Protein AF-A0A3T0KSB4-F1 (afdb_monomer_lite)

Sequence (47 aa):
MAAVRYICERIALLKKGGLVDLFLLEDLFSKKRHPYTQMLVEVAAEN

Foldseek 3Di:
DPVCLVPDQKDWDDDPRDTQDIDGPVCQCPPPHDPVSNVVSVVVVVD

pLDDT: mean 90.95, std 8.15, range [50.97, 97.12]

Organism: NCBI:txid228899

Structure (mmCIF, N/CA/C/O backbone):
data_AF-A0A3T0KSB4-F1
#
_entry.id   AF-A0A3T0KSB4-F1
#
loop_
_atom_site.group_PDB
_atom_site.id
_atom_site.type_symbol
_atom_site.label_atom_id
_atom_site.label_alt_id
_atom_site.label_comp_id
_atom_site.label_asym_id
_atom_site.label_entity_id
_atom_site.label_seq_id
_atom_site.pdbx_PDB_ins_code
_atom_site.Cartn_x
_atom_site.Cartn_y
_atom_site.Cartn_z
_atom_site.occupancy
_atom_site.B_iso_or_equiv
_atom_site.auth_seq_id
_atom_site.auth_comp_id
_atom_site.auth_asym_id
_atom_site.auth_atom_id
_atom_site.pdbx_PDB_model_num
ATOM 1 N N . MET A 1 1 ? 9.069 -3.892 0.612 1.00 79.00 1 MET A N 1
ATOM 2 C CA . MET A 1 1 ? 8.080 -3.815 -0.522 1.00 79.00 1 MET A CA 1
ATOM 3 C C . MET A 1 1 ? 8.259 -4.829 -1.691 1.00 79.00 1 MET A C 1
ATOM 5 O O . MET A 1 1 ? 7.447 -4.840 -2.613 1.00 79.00 1 MET 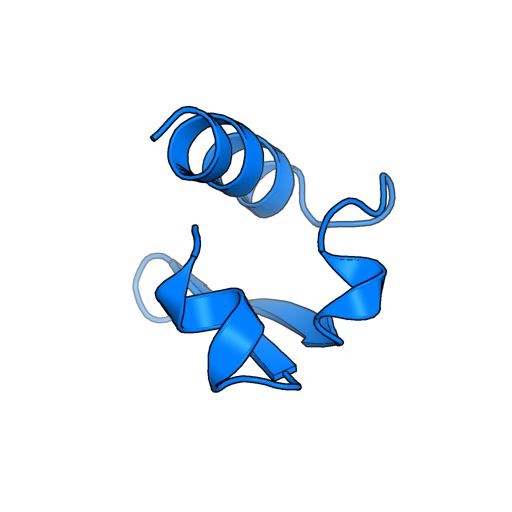A O 1
ATOM 9 N N . ALA A 1 2 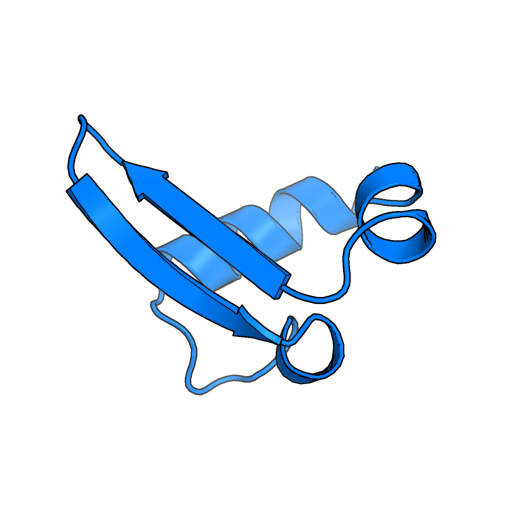? 9.281 -5.699 -1.717 1.00 78.62 2 ALA A N 1
ATOM 10 C CA . ALA A 1 2 ? 9.657 -6.452 -2.932 1.00 78.62 2 ALA A CA 1
ATOM 11 C C . ALA A 1 2 ? 8.611 -7.456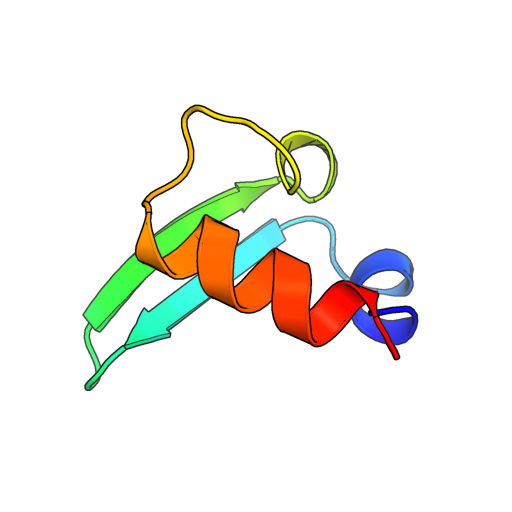 -3.474 1.00 78.62 2 ALA A C 1
ATOM 13 O O . ALA A 1 2 ? 8.333 -7.446 -4.671 1.00 78.62 2 ALA A O 1
ATOM 14 N N . ALA A 1 3 ? 8.008 -8.288 -2.617 1.00 84.06 3 ALA A N 1
ATOM 15 C CA . ALA A 1 3 ? 7.061 -9.321 -3.055 1.00 84.06 3 ALA A CA 1
ATOM 16 C C . ALA A 1 3 ? 5.794 -8.732 -3.696 1.00 84.06 3 ALA A C 1
ATOM 18 O O . ALA A 1 3 ? 5.362 -9.200 -4.743 1.00 84.06 3 ALA A O 1
ATOM 19 N N . VAL A 1 4 ? 5.249 -7.657 -3.112 1.00 84.94 4 VAL A N 1
ATOM 20 C CA . VAL A 1 4 ? 4.050 -6.967 -3.618 1.00 84.94 4 VAL A CA 1
ATOM 21 C C . VAL A 1 4 ? 4.26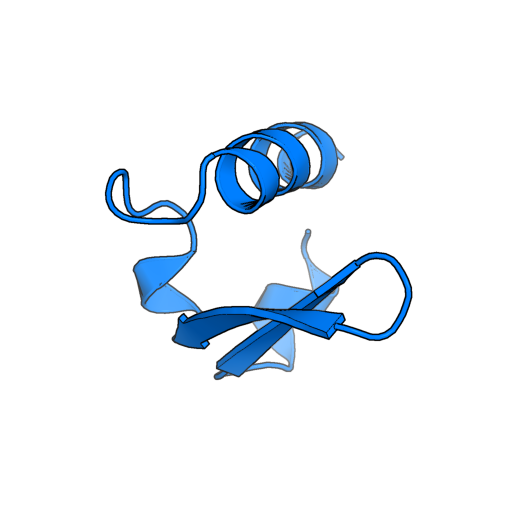7 -6.473 -5.046 1.00 84.94 4 VAL A C 1
ATOM 23 O O . VAL A 1 4 ? 3.416 -6.689 -5.900 1.00 84.94 4 VAL A O 1
ATOM 26 N N . ARG A 1 5 ? 5.432 -5.874 -5.333 1.00 85.38 5 ARG A N 1
ATOM 27 C CA . ARG A 1 5 ? 5.740 -5.394 -6.689 1.00 85.38 5 ARG A CA 1
ATOM 28 C C . ARG A 1 5 ? 5.938 -6.516 -7.707 1.00 85.38 5 ARG A C 1
ATOM 30 O O . ARG A 1 5 ? 5.837 -6.261 -8.897 1.00 85.38 5 ARG A O 1
ATOM 37 N N . TYR A 1 6 ? 6.287 -7.717 -7.249 1.00 88.00 6 TYR A N 1
ATOM 38 C CA . TYR A 1 6 ? 6.559 -8.852 -8.128 1.00 88.00 6 TYR A CA 1
ATOM 39 C C . TYR A 1 6 ? 5.284 -9.603 -8.529 1.00 88.00 6 TYR A C 1
ATOM 41 O O . TYR A 1 6 ? 5.222 -10.144 -9.627 1.00 88.00 6 TYR A O 1
ATOM 49 N N . ILE A 1 7 ? 4.274 -9.643 -7.653 1.00 90.31 7 ILE A N 1
ATOM 50 C CA . ILE A 1 7 ? 3.098 -10.511 -7.838 1.00 90.31 7 ILE A CA 1
ATOM 51 C C . ILE A 1 7 ? 1.781 -9.758 -8.052 1.00 90.31 7 ILE A C 1
ATOM 53 O O . ILE A 1 7 ? 0.793 -10.380 -8.435 1.00 90.31 7 ILE A O 1
ATOM 57 N N . CYS A 1 8 ? 1.725 -8.453 -7.772 1.00 92.50 8 CYS A N 1
ATOM 58 C CA . CYS A 1 8 ? 0.484 -7.682 -7.825 1.00 92.50 8 CYS A CA 1
ATOM 59 C C . CYS A 1 8 ? 0.527 -6.595 -8.898 1.00 92.50 8 CYS A C 1
ATOM 61 O O . CYS A 1 8 ? 1.457 -5.801 -8.950 1.00 92.50 8 CYS A O 1
ATOM 63 N N . GLU A 1 9 ? -0.557 -6.474 -9.659 1.00 94.06 9 GLU A N 1
ATOM 64 C CA . GLU A 1 9 ? -0.790 -5.336 -10.562 1.00 94.06 9 GLU A CA 1
ATOM 65 C C . GLU A 1 9 ? -1.694 -4.268 -9.931 1.00 94.06 9 GLU A C 1
ATOM 67 O O . GLU A 1 9 ? -1.638 -3.095 -10.296 1.00 94.06 9 GLU A O 1
ATOM 72 N N . ARG A 1 10 ? -2.534 -4.661 -8.966 1.00 95.12 10 ARG A N 1
ATOM 73 C CA . ARG A 1 10 ? -3.506 -3.795 -8.284 1.00 95.12 10 ARG A CA 1
ATOM 74 C C . ARG A 1 10 ? -3.370 -3.943 -6.781 1.00 95.12 10 ARG A C 1
ATOM 76 O O . ARG A 1 10 ? -3.212 -5.054 -6.280 1.00 95.12 10 ARG A O 1
ATOM 83 N N . ILE A 1 11 ? -3.473 -2.829 -6.068 1.00 93.88 11 ILE A N 1
ATOM 84 C CA . ILE A 1 11 ? -3.315 -2.776 -4.616 1.00 93.88 11 ILE A CA 1
ATOM 85 C C . ILE A 1 11 ? -4.565 -2.144 -4.014 1.00 93.88 11 ILE A C 1
ATOM 87 O O . ILE A 1 11 ? -4.945 -1.036 -4.389 1.00 93.88 11 ILE A O 1
ATOM 91 N N . ALA A 1 12 ? -5.187 -2.854 -3.072 1.00 95.31 12 ALA A N 1
ATOM 92 C CA . ALA A 1 12 ? -6.285 -2.358 -2.252 1.00 95.31 12 ALA A CA 1
ATOM 93 C C . ALA A 1 12 ? -5.783 -2.125 -0.824 1.00 95.31 12 ALA A C 1
ATOM 95 O O . ALA A 1 12 ? -5.227 -3.030 -0.201 1.00 95.31 12 ALA A O 1
ATOM 96 N N . LEU A 1 13 ? -5.997 -0.923 -0.297 1.00 94.44 13 LEU A N 1
ATOM 97 C CA . LEU A 1 13 ? -5.608 -0.555 1.055 1.00 94.44 13 LEU A CA 1
ATOM 98 C C . LEU A 1 13 ? -6.836 -0.542 1.963 1.00 94.44 13 LEU A C 1
ATOM 100 O O . LEU A 1 13 ? -7.788 0.204 1.727 1.00 94.44 13 LEU A O 1
ATOM 104 N N . LEU A 1 14 ? -6.804 -1.359 3.014 1.00 95.19 14 LEU A N 1
ATOM 105 C CA . LEU A 1 14 ? -7.886 -1.478 3.986 1.00 95.19 14 LEU A CA 1
ATOM 106 C C . LEU A 1 14 ? -7.478 -0.865 5.328 1.00 95.19 14 LEU A C 1
ATOM 108 O O . LEU A 1 14 ? -6.347 -1.025 5.784 1.00 95.19 14 LEU A O 1
ATOM 112 N N . LYS A 1 15 ? -8.422 -0.213 6.007 1.00 94.56 15 LYS A N 1
ATOM 113 C CA . LYS A 1 15 ? -8.258 0.256 7.388 1.00 94.56 15 LYS A CA 1
ATOM 114 C C . LYS A 1 15 ? -9.561 0.074 8.143 1.00 94.56 15 LYS A C 1
ATOM 116 O O . LYS A 1 15 ? -10.597 0.562 7.705 1.00 94.56 15 LYS A O 1
ATOM 121 N N . LYS A 1 16 ? -9.505 -0.597 9.299 1.00 95.50 16 LYS A N 1
ATOM 122 C CA . LYS A 1 16 ? -10.679 -0.832 10.166 1.00 95.50 16 LYS A CA 1
ATOM 123 C C . LYS A 1 16 ? -11.879 -1.423 9.398 1.00 95.50 16 LYS A C 1
ATOM 125 O O . LYS A 1 16 ? -13.011 -1.003 9.595 1.00 95.50 16 LYS A O 1
ATOM 130 N N . GLY A 1 17 ? -11.610 -2.362 8.490 1.00 96.31 17 GLY A N 1
ATOM 131 C CA . GLY A 1 17 ? -12.639 -3.014 7.672 1.00 96.31 17 GLY A CA 1
ATOM 132 C C . GLY A 1 17 ? -13.173 -2.188 6.494 1.00 96.31 17 GLY A C 1
ATOM 133 O O . GLY A 1 17 ? -14.017 -2.688 5.763 1.00 96.31 17 GLY A O 1
ATOM 134 N N . GLY A 1 18 ? -12.689 -0.961 6.279 1.00 97.12 18 GLY A N 1
ATOM 135 C CA . GLY A 1 18 ? -13.068 -0.124 5.138 1.00 97.12 18 GLY A CA 1
ATOM 136 C C . GLY A 1 18 ? -11.988 -0.055 4.061 1.00 97.12 18 GLY A C 1
ATOM 137 O O . GLY A 1 18 ? -10.796 -0.082 4.376 1.00 97.12 18 GLY A O 1
ATOM 138 N N . LEU A 1 19 ? -12.409 0.081 2.799 1.00 96.56 19 LEU A N 1
ATOM 139 C CA . LEU A 1 19 ? -11.530 0.404 1.673 1.00 96.56 19 LEU A CA 1
ATOM 140 C C . LEU A 1 19 ? -11.143 1.882 1.716 1.00 96.56 19 LEU A C 1
ATOM 142 O O . LEU A 1 19 ? -12.005 2.756 1.693 1.00 96.56 19 LEU A O 1
ATOM 146 N N . VAL A 1 20 ? -9.842 2.142 1.789 1.00 96.62 20 VAL A N 1
ATOM 147 C CA . VAL A 1 20 ? -9.261 3.488 1.862 1.00 96.62 20 VAL A CA 1
ATOM 148 C C . VAL A 1 20 ? -8.686 3.917 0.520 1.00 96.62 20 VAL A C 1
ATOM 150 O O . VAL A 1 20 ? -8.782 5.086 0.163 1.00 96.62 20 VAL A O 1
ATOM 153 N N . ASP A 1 21 ? -8.075 2.990 -0.216 1.00 96.62 21 ASP A N 1
ATOM 154 C CA . ASP A 1 21 ? -7.437 3.293 -1.495 1.00 96.62 21 ASP A CA 1
ATOM 155 C C . ASP A 1 21 ? -7.421 2.054 -2.397 1.00 96.62 21 ASP A C 1
ATOM 157 O O . ASP A 1 21 ? -7.357 0.923 -1.912 1.00 96.62 21 ASP A O 1
ATOM 161 N N . LEU A 1 22 ? -7.490 2.271 -3.707 1.00 96.19 22 LEU A N 1
ATOM 162 C CA . LEU A 1 22 ? -7.406 1.230 -4.727 1.00 96.19 22 LEU A CA 1
ATOM 163 C C . LEU A 1 22 ? -6.720 1.812 -5.960 1.00 96.19 22 LEU A C 1
ATOM 165 O O . LEU A 1 22 ? -7.221 2.768 -6.553 1.00 96.19 22 LEU A O 1
ATOM 169 N N . PHE A 1 23 ? -5.584 1.240 -6.347 1.00 95.69 23 PHE A N 1
ATOM 170 C CA . PHE A 1 23 ? -4.746 1.786 -7.415 1.00 95.69 23 PHE A CA 1
ATOM 171 C C . PHE A 1 23 ? -3.937 0.698 -8.131 1.00 95.69 23 PHE A C 1
ATOM 173 O O . PHE A 1 23 ? -3.824 -0.434 -7.649 1.00 95.69 23 PHE A O 1
ATOM 180 N N . LEU A 1 24 ? -3.420 1.039 -9.313 1.00 96.00 24 LEU A N 1
ATOM 181 C CA . LEU A 1 24 ? -2.466 0.207 -10.044 1.00 96.00 24 LEU A CA 1
ATOM 182 C C . LEU A 1 24 ? -1.087 0.307 -9.391 1.00 96.00 24 LEU A C 1
ATOM 184 O O . LEU A 1 24 ? -0.732 1.356 -8.864 1.00 96.00 24 LEU A O 1
ATOM 188 N N . LEU A 1 25 ? -0.279 -0.750 -9.457 1.00 92.94 25 LEU A N 1
ATOM 189 C CA . LEU A 1 25 ? 1.067 -0.750 -8.878 1.00 92.94 25 LEU A CA 1
ATOM 190 C C . LEU A 1 25 ? 1.936 0.415 -9.394 1.00 92.94 25 LEU A C 1
ATOM 192 O O . LEU A 1 25 ? 2.719 0.980 -8.634 1.00 92.94 25 LEU A O 1
ATOM 196 N N . GLU A 1 26 ? 1.782 0.804 -10.658 1.00 93.81 26 GLU A N 1
ATOM 197 C CA . GLU A 1 26 ? 2.488 1.945 -11.262 1.00 93.81 26 GLU A CA 1
ATOM 198 C C . GLU A 1 26 ? 2.182 3.290 -10.578 1.00 93.81 26 GLU A C 1
ATOM 200 O O . GLU A 1 26 ? 3.041 4.169 -10.521 1.00 93.81 26 GLU A O 1
ATOM 205 N N . ASP A 1 27 ? 1.006 3.420 -9.961 1.00 94.56 27 ASP A N 1
ATOM 206 C CA . ASP A 1 27 ? 0.569 4.616 -9.237 1.00 94.56 27 ASP A CA 1
ATOM 207 C C . ASP A 1 27 ? 0.977 4.617 -7.755 1.00 94.56 27 ASP A C 1
ATOM 209 O O . ASP A 1 27 ? 0.613 5.536 -7.015 1.00 94.56 27 ASP A O 1
ATOM 213 N N . LEU A 1 28 ? 1.722 3.604 -7.296 1.00 91.31 28 LEU A N 1
ATOM 214 C CA . LEU A 1 28 ? 2.040 3.377 -5.881 1.00 91.31 28 LEU A CA 1
ATOM 215 C C . LEU A 1 28 ? 2.644 4.604 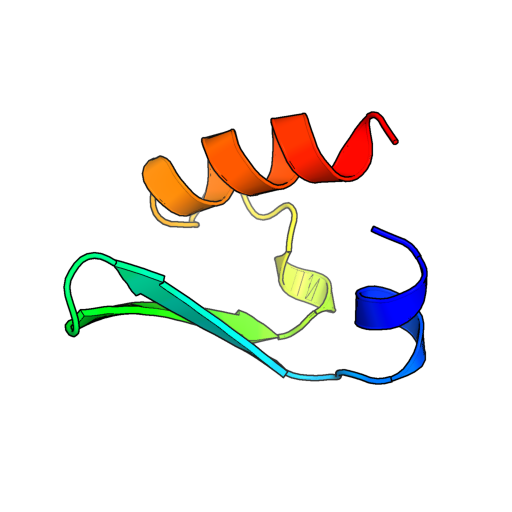-5.178 1.00 91.31 28 LEU A C 1
ATOM 217 O O . LEU A 1 28 ? 2.314 4.872 -4.026 1.00 91.31 28 LEU A O 1
ATOM 221 N N . PHE A 1 29 ? 3.484 5.372 -5.876 1.00 92.44 29 PHE A N 1
ATOM 222 C CA . PHE A 1 29 ? 4.141 6.576 -5.344 1.00 92.44 29 PHE A CA 1
ATOM 223 C C . PHE A 1 29 ? 3.460 7.888 -5.772 1.00 92.44 29 PHE A C 1
ATOM 225 O O . PHE A 1 29 ? 4.030 8.973 -5.650 1.00 92.44 29 PHE A O 1
ATOM 232 N N . SER A 1 30 ? 2.235 7.820 -6.299 1.00 94.56 30 SER A N 1
ATOM 233 C CA . SER A 1 30 ? 1.499 9.002 -6.740 1.00 94.56 30 SER A CA 1
ATOM 234 C C . SER A 1 30 ? 1.148 9.917 -5.563 1.00 94.56 30 SER A C 1
ATOM 236 O O . SER A 1 30 ? 0.470 9.524 -4.615 1.00 94.56 30 SER A O 1
ATOM 238 N N . LYS A 1 31 ? 1.500 11.204 -5.669 1.00 92.62 31 LYS A N 1
ATOM 239 C CA . LYS A 1 31 ? 1.143 12.234 -4.670 1.00 92.62 31 LYS A CA 1
ATOM 240 C C . LYS A 1 31 ? -0.365 12.486 -4.547 1.00 92.62 31 LYS A C 1
ATOM 242 O O . LYS A 1 31 ? -0.798 13.183 -3.637 1.00 92.62 31 LYS A O 1
ATOM 247 N N . LYS A 1 32 ? -1.170 11.939 -5.467 1.00 94.00 32 LYS A N 1
ATOM 248 C CA . LYS A 1 32 ? -2.639 12.008 -5.430 1.00 94.00 32 LYS A CA 1
ATOM 249 C C . LYS A 1 32 ? -3.271 10.893 -4.583 1.00 94.00 32 LYS A C 1
ATOM 251 O O . LYS A 1 32 ? -4.494 10.850 -4.486 1.00 94.00 32 LYS A O 1
ATOM 256 N N . ARG A 1 33 ? -2.477 9.971 -4.017 1.00 95.19 33 ARG A N 1
ATOM 257 C CA . ARG A 1 33 ? -2.980 8.899 -3.139 1.00 95.19 33 ARG A CA 1
ATOM 258 C C . ARG A 1 33 ? -3.474 9.443 -1.807 1.00 95.19 33 ARG A C 1
ATOM 260 O O . ARG A 1 33 ? -3.072 10.527 -1.384 1.00 95.19 33 ARG A O 1
ATOM 267 N N . HIS A 1 34 ? -4.311 8.666 -1.126 1.00 95.50 34 HIS A N 1
ATOM 268 C CA . HIS A 1 34 ? -4.793 9.034 0.199 1.00 95.50 34 HIS A CA 1
ATOM 269 C C . HIS A 1 34 ? -3.599 9.224 1.167 1.00 95.50 34 HIS A C 1
ATOM 271 O O . HIS A 1 34 ? -2.684 8.399 1.144 1.00 95.50 34 HIS A O 1
ATOM 277 N N . PRO A 1 35 ? -3.578 10.242 2.053 1.00 95.06 35 PRO A N 1
ATOM 278 C CA . PRO A 1 35 ? -2.425 10.509 2.929 1.00 95.06 35 PRO A CA 1
ATOM 279 C C . PRO A 1 35 ? -1.971 9.297 3.758 1.00 95.06 35 PRO A C 1
ATOM 281 O O . PRO A 1 35 ? -0.784 9.060 3.949 1.00 95.06 35 PRO A O 1
ATOM 284 N N . TYR A 1 36 ? -2.926 8.475 4.201 1.00 94.19 36 TYR A N 1
ATOM 285 C CA . TYR A 1 36 ? -2.636 7.221 4.906 1.00 94.19 36 TYR A CA 1
ATOM 286 C C . TYR A 1 36 ? -1.879 6.194 4.044 1.00 94.19 36 TYR A C 1
ATOM 288 O O . TYR A 1 36 ? -1.008 5.498 4.559 1.00 94.19 36 TYR A O 1
ATOM 296 N N . THR A 1 37 ? -2.192 6.112 2.748 1.00 95.31 37 THR A N 1
ATOM 297 C CA . THR A 1 37 ? -1.467 5.273 1.785 1.00 95.31 37 THR A CA 1
ATOM 298 C C . THR A 1 37 ? -0.030 5.762 1.646 1.00 95.31 37 THR A C 1
ATOM 300 O O . THR A 1 37 ? 0.881 4.950 1.723 1.00 95.31 37 THR A O 1
ATOM 303 N N . GLN A 1 38 ? 0.177 7.077 1.509 1.00 95.00 38 GLN A N 1
ATOM 304 C CA . GLN A 1 38 ? 1.514 7.669 1.359 1.00 95.00 38 GLN A CA 1
A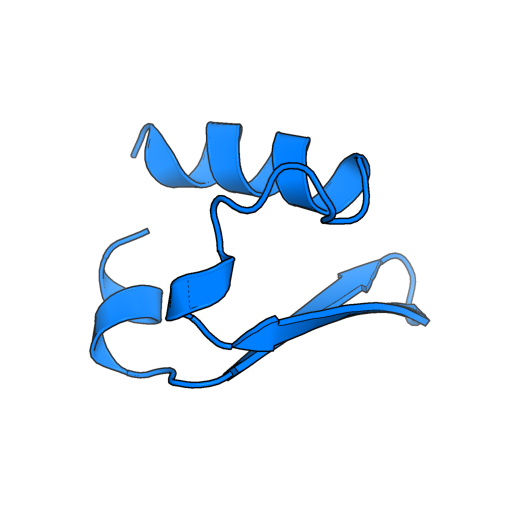TOM 305 C C . GLN A 1 38 ? 2.415 7.313 2.550 1.00 95.00 38 GLN A C 1
ATOM 307 O O . GLN A 1 38 ? 3.467 6.713 2.360 1.00 95.00 38 GLN A O 1
ATOM 312 N N . MET A 1 39 ? 1.927 7.544 3.774 1.00 94.12 39 MET A N 1
ATOM 313 C CA . MET A 1 39 ? 2.636 7.195 5.010 1.00 94.12 39 MET A CA 1
ATOM 314 C C . MET A 1 39 ? 2.993 5.699 5.085 1.00 94.12 39 MET A C 1
ATOM 316 O O . MET A 1 39 ? 4.097 5.338 5.480 1.00 94.12 39 MET A O 1
ATOM 320 N N . LEU A 1 40 ? 2.066 4.802 4.727 1.00 92.31 40 LEU A N 1
ATOM 321 C CA . LEU A 1 40 ? 2.338 3.361 4.755 1.00 92.31 40 LEU A CA 1
ATOM 322 C C . LEU A 1 40 ? 3.359 2.937 3.700 1.00 92.31 40 LEU A C 1
ATOM 324 O O . LEU A 1 40 ? 4.191 2.076 3.978 1.00 92.31 40 LEU A O 1
ATOM 328 N N . VAL A 1 41 ? 3.282 3.508 2.498 1.00 91.25 41 VAL A N 1
ATOM 329 C CA . VAL A 1 41 ? 4.218 3.212 1.411 1.00 91.25 41 VAL A CA 1
ATOM 330 C C . VAL A 1 41 ? 5.627 3.657 1.781 1.00 91.25 41 VAL A C 1
ATOM 332 O O . VAL A 1 41 ? 6.555 2.894 1.535 1.00 91.25 41 VAL A O 1
ATOM 335 N N . GLU A 1 42 ? 5.782 4.822 2.412 1.00 90.75 42 GLU A N 1
ATOM 336 C CA . GLU A 1 42 ? 7.069 5.305 2.930 1.00 90.75 42 GLU A CA 1
ATOM 337 C C . GLU A 1 42 ? 7.678 4.291 3.909 1.00 90.75 42 GLU A C 1
ATOM 339 O O . GLU A 1 42 ? 8.750 3.752 3.648 1.00 90.75 42 GLU A O 1
ATOM 344 N N . VAL A 1 43 ? 6.938 3.908 4.955 1.00 90.31 43 VAL A N 1
ATOM 345 C CA . VAL A 1 43 ? 7.413 2.940 5.963 1.00 90.31 43 VAL A CA 1
ATOM 346 C C . VAL A 1 43 ? 7.714 1.560 5.355 1.00 90.31 43 VAL A C 1
ATOM 348 O O . VAL A 1 43 ? 8.682 0.898 5.726 1.00 90.31 43 VAL A O 1
ATOM 351 N N . ALA A 1 44 ? 6.889 1.095 4.413 1.00 86.00 44 ALA A N 1
ATOM 352 C CA . ALA A 1 44 ? 7.031 -0.229 3.803 1.00 86.00 44 ALA A CA 1
ATOM 353 C C . ALA A 1 44 ? 8.099 -0.301 2.694 1.00 86.00 44 ALA A C 1
ATOM 355 O O . ALA A 1 44 ? 8.464 -1.408 2.272 1.00 86.00 44 ALA A O 1
ATOM 356 N N . ALA A 1 45 ? 8.551 0.846 2.177 1.00 80.56 45 ALA A N 1
ATOM 357 C CA . ALA A 1 45 ? 9.596 0.949 1.161 1.00 80.56 45 ALA A CA 1
ATOM 358 C C . ALA A 1 45 ? 11.010 1.046 1.757 1.00 80.56 45 ALA A C 1
ATOM 360 O O . ALA A 1 45 ? 11.968 0.770 1.038 1.00 80.56 45 ALA A O 1
ATOM 361 N N . GLU A 1 46 ? 11.141 1.382 3.043 1.00 69.75 46 GLU A N 1
ATOM 362 C CA . GLU A 1 46 ? 12.424 1.466 3.762 1.00 69.75 46 GLU A CA 1
ATOM 363 C C . GLU A 1 46 ? 13.011 0.097 4.174 1.00 69.75 46 GLU A C 1
ATOM 365 O O . GLU A 1 46 ? 14.147 0.040 4.639 1.00 69.75 46 GLU A O 1
ATOM 370 N N . ASN A 1 47 ? 12.278 -1.008 3.961 1.00 50.97 47 ASN A N 1
ATOM 371 C CA . ASN A 1 47 ? 12.710 -2.397 4.201 1.00 50.97 47 ASN A CA 1
ATOM 372 C C . ASN A 1 47 ? 12.450 -3.311 2.984 1.00 50.97 47 ASN A C 1
ATOM 374 O O . ASN A 1 47 ? 13.219 -4.279 2.809 1.00 50.97 47 ASN A O 1
#

Secondary structure (DSSP, 8-state):
-HHHHHH-SEEEEEETTEEEEEEEGGGTT-TTS-HHHHHHHHHHH--

Radius of gyration: 10.29 Å; chains: 1; bounding box: 26×23×21 Å